Protein AF-A0A962KAQ0-F1 (afdb_monomer_lite)

Radius of gyration: 18.42 Å; chains: 1; bounding box: 49×64×42 Å

Structure (mmCIF, N/CA/C/O backbone):
data_AF-A0A962KAQ0-F1
#
_entry.id   AF-A0A962KAQ0-F1
#
loop_
_atom_site.group_PDB
_atom_site.id
_atom_site.type_symbol
_atom_site.label_atom_id
_atom_site.label_alt_id
_atom_site.label_comp_id
_atom_site.label_asym_id
_atom_site.label_entity_id
_atom_site.label_seq_id
_atom_site.pdbx_PDB_ins_code
_atom_site.Cartn_x
_atom_site.Cartn_y
_atom_site.Cartn_z
_atom_site.occupancy
_atom_site.B_iso_or_equiv
_atom_site.auth_seq_id
_atom_site.auth_comp_id
_atom_site.auth_asym_id
_atom_site.auth_atom_id
_atom_site.pdbx_PDB_model_num
ATOM 1 N N . MET A 1 1 ? -19.800 0.570 19.838 1.00 49.44 1 MET A N 1
ATOM 2 C CA . MET A 1 1 ? -19.298 1.790 19.161 1.00 49.44 1 MET A CA 1
ATOM 3 C C . MET A 1 1 ? -19.752 1.743 17.710 1.00 49.44 1 MET A C 1
ATOM 5 O O . MET A 1 1 ? -19.616 0.692 17.102 1.00 49.44 1 MET A O 1
ATOM 9 N N . ASN A 1 2 ? -20.359 2.818 17.200 1.00 57.34 2 ASN A N 1
ATOM 10 C CA . ASN A 1 2 ? -20.946 2.869 15.852 1.00 57.34 2 ASN A CA 1
ATOM 11 C C . ASN A 1 2 ? -19.840 3.044 14.789 1.00 57.34 2 ASN A C 1
ATOM 13 O O . ASN A 1 2 ? -18.896 3.793 15.042 1.00 57.34 2 ASN A O 1
ATOM 17 N N . SER A 1 3 ? -19.942 2.405 13.615 1.00 59.41 3 SER A N 1
ATOM 18 C CA . SER A 1 3 ? -18.895 2.432 12.566 1.00 59.41 3 SER A CA 1
ATOM 19 C C . SER A 1 3 ? -18.500 3.842 12.105 1.00 59.41 3 SER A C 1
ATOM 21 O O . SER A 1 3 ? -17.355 4.067 11.723 1.00 59.41 3 SER A O 1
ATOM 23 N N . THR A 1 4 ? -19.409 4.817 12.206 1.00 61.75 4 THR A N 1
ATOM 24 C CA . THR A 1 4 ? -19.144 6.235 11.912 1.00 61.75 4 THR A CA 1
ATOM 25 C C . THR A 1 4 ? -18.021 6.827 12.772 1.00 61.75 4 THR A C 1
ATOM 27 O O . THR A 1 4 ? -17.236 7.624 12.269 1.00 61.75 4 THR A O 1
ATOM 30 N N . ASN A 1 5 ? -17.895 6.411 14.039 1.00 72.56 5 ASN A N 1
ATOM 31 C CA . ASN A 1 5 ? -16.853 6.933 14.930 1.00 72.56 5 ASN A CA 1
ATOM 32 C C . ASN A 1 5 ? -15.466 6.398 14.547 1.00 72.56 5 ASN A C 1
ATOM 34 O O . ASN A 1 5 ? -14.499 7.148 14.566 1.00 72.56 5 ASN A O 1
ATOM 38 N N . LYS A 1 6 ? -15.378 5.140 14.098 1.00 77.31 6 LYS A N 1
ATOM 39 C CA . LYS A 1 6 ? -14.091 4.509 13.773 1.00 77.31 6 LYS A CA 1
ATOM 40 C C . LYS A 1 6 ? -13.409 5.107 12.533 1.00 77.31 6 LYS A C 1
ATOM 42 O O . LYS A 1 6 ? -12.188 5.216 12.492 1.00 77.31 6 LYS A O 1
ATOM 47 N N . HIS A 1 7 ? -14.184 5.527 11.529 1.00 76.75 7 HIS A N 1
ATOM 48 C CA . HIS A 1 7 ? -13.636 6.249 10.373 1.00 76.75 7 HIS A CA 1
ATOM 49 C C . HIS A 1 7 ? -13.068 7.621 10.762 1.00 76.75 7 HIS A C 1
ATOM 51 O O . HIS A 1 7 ? -12.027 8.029 10.248 1.00 76.75 7 HIS A O 1
ATOM 57 N N . LEU A 1 8 ? -13.743 8.329 11.673 1.00 79.25 8 LEU A N 1
ATOM 58 C CA . LEU A 1 8 ? -13.285 9.629 12.156 1.00 79.25 8 LEU A CA 1
ATOM 59 C C . LEU A 1 8 ? -11.987 9.503 12.969 1.00 79.25 8 LEU A C 1
ATOM 61 O O . LEU A 1 8 ? -11.103 10.350 12.839 1.00 79.25 8 LEU A O 1
ATOM 65 N N . ASP A 1 9 ? -11.839 8.423 13.738 1.00 86.44 9 ASP A N 1
ATOM 66 C CA . ASP A 1 9 ? -10.616 8.131 14.493 1.00 86.44 9 ASP A CA 1
ATOM 67 C C . ASP A 1 9 ? -9.394 7.964 13.570 1.00 86.44 9 ASP A C 1
ATOM 69 O O . ASP A 1 9 ? -8.333 8.520 13.846 1.00 86.44 9 ASP A O 1
ATOM 73 N N . LEU A 1 10 ? -9.532 7.259 12.436 1.00 89.50 10 LEU A N 1
ATOM 74 C CA . LEU A 1 10 ? -8.448 7.144 11.447 1.00 89.50 10 LEU A CA 1
ATOM 75 C C . LEU A 1 10 ? -8.126 8.480 10.767 1.00 89.50 10 LEU A C 1
ATOM 77 O O . LEU A 1 10 ? -6.951 8.798 10.592 1.00 89.50 10 LEU A O 1
ATOM 81 N N . LEU A 1 11 ? -9.149 9.264 10.407 1.00 88.62 11 LEU A N 1
ATOM 82 C CA . LEU A 1 11 ? -8.986 10.578 9.769 1.00 88.62 11 LEU A CA 1
ATOM 83 C C . LEU A 1 11 ? -8.261 11.593 10.659 1.00 88.62 11 LEU A C 1
ATOM 85 O O . LEU A 1 11 ? -7.516 12.434 10.162 1.00 88.62 11 LEU A O 1
ATOM 89 N N . THR A 1 12 ? -8.503 11.538 11.967 1.00 88.12 12 THR A N 1
ATOM 90 C CA . THR A 1 12 ? -7.945 12.490 12.941 1.00 88.12 12 THR A CA 1
ATOM 91 C C . THR A 1 12 ? -6.618 12.034 13.538 1.00 88.12 12 THR A C 1
ATOM 93 O O . THR A 1 12 ? -5.963 12.801 14.248 1.00 88.12 12 THR A O 1
ATOM 96 N N . LYS A 1 13 ? -6.184 10.804 13.242 1.00 90.06 13 LYS A N 1
ATOM 97 C CA . LYS A 1 13 ? -4.931 10.263 13.754 1.00 90.06 13 LYS A CA 1
ATOM 98 C C . LYS A 1 13 ? -3.738 11.031 13.188 1.00 90.06 13 LYS A C 1
ATOM 100 O O . LYS A 1 13 ? -3.514 11.076 11.981 1.00 90.06 13 LYS A O 1
ATOM 105 N N . ASN A 1 14 ? -2.934 11.594 14.085 1.00 89.62 14 ASN A N 1
ATOM 106 C CA . ASN A 1 14 ? -1.666 12.212 13.723 1.00 89.62 14 ASN A CA 1
ATOM 107 C C . ASN A 1 14 ? -0.663 11.124 13.315 1.00 89.62 14 ASN A C 1
ATOM 109 O O . ASN A 1 14 ? -0.420 10.191 14.081 1.00 89.62 14 ASN A O 1
ATOM 113 N N . VAL A 1 15 ? -0.089 11.249 12.116 1.00 91.88 15 VAL A N 1
ATOM 114 C CA . VAL A 1 15 ? 0.881 10.282 11.583 1.00 91.88 15 VAL A CA 1
ATOM 115 C C . VAL A 1 15 ? 2.299 10.847 11.466 1.00 91.88 15 VAL A C 1
ATOM 117 O O . VAL A 1 15 ? 3.179 10.163 10.959 1.00 91.88 15 VAL A O 1
ATOM 120 N N . ASN A 1 16 ? 2.546 12.077 11.933 1.00 88.75 16 ASN A N 1
ATOM 121 C CA . ASN A 1 16 ? 3.777 12.829 11.660 1.00 88.75 16 ASN A CA 1
ATOM 122 C C . ASN A 1 16 ? 5.058 12.117 12.121 1.00 88.75 16 ASN A C 1
ATOM 124 O O . ASN A 1 16 ? 6.070 12.198 11.432 1.00 88.75 16 ASN A O 1
ATOM 128 N N . GLU A 1 17 ? 5.013 11.391 13.240 1.00 90.38 17 GLU A N 1
ATOM 129 C CA . GLU A 1 17 ? 6.155 10.616 13.759 1.00 90.38 17 GLU A CA 1
ATOM 130 C C . GLU A 1 17 ? 6.483 9.374 12.916 1.00 90.38 17 GLU A C 1
ATOM 132 O O . GLU A 1 17 ? 7.555 8.788 13.051 1.00 90.38 17 GLU A O 1
ATOM 137 N N . HIS A 1 18 ? 5.572 8.981 12.026 1.00 89.31 18 HIS A N 1
ATOM 138 C CA . HIS A 1 18 ? 5.696 7.819 11.150 1.00 89.31 18 HIS A CA 1
ATOM 139 C C . HIS A 1 18 ? 5.882 8.202 9.679 1.00 89.31 18 HIS A C 1
ATOM 141 O O . HIS A 1 18 ? 5.948 7.318 8.822 1.00 89.31 18 HIS A O 1
ATOM 147 N N . ILE A 1 19 ? 5.974 9.504 9.380 1.00 89.31 19 ILE A N 1
ATOM 148 C CA . ILE A 1 19 ? 6.294 9.990 8.041 1.00 89.31 19 ILE A CA 1
ATOM 149 C C . ILE A 1 19 ? 7.775 9.737 7.775 1.00 89.31 19 ILE A C 1
ATOM 151 O O . ILE A 1 19 ? 8.656 10.342 8.387 1.00 89.31 19 ILE A O 1
ATOM 155 N N . GLU A 1 20 ? 8.044 8.888 6.795 1.00 86.62 20 GLU A N 1
ATOM 156 C CA . GLU A 1 20 ? 9.364 8.728 6.213 1.00 86.62 20 GLU A CA 1
ATOM 157 C C . GLU A 1 20 ? 9.518 9.666 5.013 1.00 86.62 20 GLU A C 1
ATOM 159 O O . GLU A 1 20 ? 8.587 9.868 4.229 1.00 86.62 20 GLU A O 1
ATOM 164 N N . LYS A 1 21 ? 10.716 10.238 4.853 1.00 84.50 21 LYS A N 1
ATOM 165 C CA . LYS A 1 21 ? 11.052 11.103 3.718 1.00 84.50 21 LYS A CA 1
ATOM 166 C C . LYS A 1 21 ? 12.106 10.457 2.840 1.00 84.50 21 LYS A C 1
ATOM 168 O O . LYS A 1 21 ? 13.143 10.007 3.324 1.00 84.50 21 LYS A O 1
ATOM 173 N N . LYS A 1 22 ? 11.876 10.484 1.530 1.00 79.25 22 LYS A N 1
ATOM 174 C CA . LYS A 1 22 ? 12.861 10.078 0.526 1.00 79.25 22 LYS A CA 1
ATOM 175 C C . LYS A 1 22 ? 12.890 11.099 -0.600 1.00 79.25 22 LYS A C 1
ATOM 177 O O . LYS A 1 22 ? 12.004 11.136 -1.449 1.00 79.25 22 LYS A O 1
ATOM 182 N N . GLY A 1 23 ? 13.920 11.943 -0.588 1.00 79.62 23 GLY A N 1
ATOM 183 C CA . GLY A 1 23 ? 13.935 13.148 -1.416 1.00 79.62 23 GLY A CA 1
ATOM 184 C C . GLY A 1 23 ? 12.784 14.074 -1.018 1.00 79.62 23 GLY A C 1
ATOM 185 O O . GLY A 1 23 ? 12.592 14.335 0.167 1.00 79.62 23 GLY A O 1
ATOM 186 N N . ASN A 1 24 ? 11.998 14.508 -2.002 1.00 76.75 24 ASN A N 1
ATOM 187 C CA 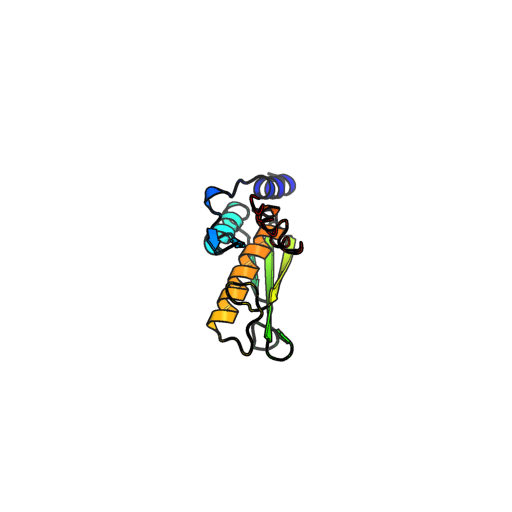. ASN A 1 24 ? 10.833 15.373 -1.789 1.00 76.75 24 ASN A CA 1
ATOM 188 C C . ASN A 1 24 ? 9.545 14.596 -1.466 1.00 76.75 24 ASN A C 1
ATOM 190 O O . ASN A 1 24 ? 8.503 15.205 -1.247 1.00 76.75 24 ASN A O 1
ATOM 194 N N . LEU A 1 25 ? 9.601 13.262 -1.432 1.00 77.31 25 LEU A N 1
ATOM 195 C CA . LEU A 1 25 ? 8.430 12.415 -1.227 1.00 77.31 25 LEU A CA 1
ATOM 196 C C . LEU A 1 25 ? 8.291 12.035 0.245 1.00 77.31 25 LEU A C 1
ATOM 198 O O . LEU A 1 25 ? 9.254 11.582 0.871 1.00 77.31 25 LEU A O 1
ATOM 202 N N . SER A 1 26 ? 7.077 12.191 0.765 1.00 84.31 26 SER A N 1
ATOM 203 C CA . SER A 1 26 ? 6.684 11.753 2.104 1.00 84.31 26 SER A CA 1
ATOM 204 C C . SER A 1 26 ? 5.818 10.504 1.984 1.00 84.31 26 SER A C 1
ATOM 206 O O . SER A 1 26 ? 4.919 10.452 1.150 1.00 84.31 26 SER A O 1
ATOM 208 N N . TYR A 1 27 ? 6.078 9.482 2.793 1.00 85.06 27 TYR A N 1
ATOM 209 C CA . TYR A 1 27 ? 5.276 8.261 2.786 1.00 85.06 27 TYR A CA 1
ATOM 210 C C . TYR A 1 27 ? 5.180 7.643 4.179 1.00 85.06 27 TYR A C 1
ATOM 212 O O . TYR A 1 27 ? 5.991 7.916 5.060 1.00 85.06 27 TYR A O 1
ATOM 220 N N . LEU A 1 28 ? 4.179 6.783 4.363 1.00 91.81 28 LEU A N 1
ATOM 221 C CA . LEU A 1 28 ? 4.073 5.910 5.528 1.00 91.81 28 LEU A CA 1
ATOM 222 C C . LEU A 1 28 ? 4.650 4.539 5.201 1.00 91.81 28 LEU A C 1
ATOM 224 O O . LEU A 1 28 ? 4.445 4.010 4.103 1.00 91.81 28 LEU A O 1
ATOM 228 N N . SER A 1 29 ? 5.314 3.934 6.182 1.00 93.38 29 SER A N 1
ATOM 229 C CA . SER A 1 29 ? 5.638 2.513 6.128 1.00 93.38 29 SER A CA 1
ATOM 230 C C . SER A 1 29 ? 4.356 1.690 5.968 1.00 93.38 29 SER A C 1
ATOM 232 O O . SER A 1 29 ? 3.402 1.843 6.737 1.00 93.38 29 SER A O 1
ATOM 234 N N . TRP A 1 30 ? 4.337 0.788 4.983 1.00 95.38 30 TRP A N 1
ATOM 235 C CA . TRP A 1 30 ? 3.185 -0.078 4.721 1.00 95.38 30 TRP A CA 1
ATOM 236 C C . TRP A 1 30 ? 2.846 -0.957 5.929 1.00 95.38 30 TRP A C 1
ATOM 238 O O . TRP A 1 30 ? 1.671 -1.181 6.209 1.00 95.38 30 TRP A O 1
ATOM 248 N N . SER A 1 31 ? 3.858 -1.428 6.667 1.00 96.25 31 SER A N 1
ATOM 249 C CA . SER A 1 31 ? 3.663 -2.327 7.806 1.00 96.25 31 SER A CA 1
ATOM 250 C C . SER A 1 31 ? 3.062 -1.587 8.993 1.00 96.25 31 SER A C 1
ATOM 252 O O . SER A 1 31 ? 2.206 -2.127 9.692 1.00 96.25 31 SER A O 1
ATOM 254 N N . TRP A 1 32 ? 3.451 -0.324 9.181 1.00 96.06 32 TRP A N 1
ATOM 255 C CA . TRP A 1 32 ? 2.847 0.541 10.183 1.00 96.06 32 TRP A CA 1
ATOM 256 C C . TRP A 1 32 ? 1.404 0.899 9.816 1.00 96.06 32 TRP A C 1
ATOM 258 O O . TRP A 1 32 ? 0.508 0.703 10.633 1.00 96.06 32 TRP A O 1
ATOM 268 N N . ALA A 1 33 ? 1.157 1.326 8.572 1.00 96.94 33 ALA A N 1
ATOM 269 C CA . ALA A 1 33 ? -0.192 1.631 8.099 1.00 96.94 33 ALA A CA 1
ATOM 270 C C . ALA A 1 33 ? -1.133 0.423 8.250 1.00 96.94 33 ALA A C 1
ATOM 272 O O . ALA A 1 33 ? -2.252 0.562 8.740 1.00 96.94 33 ALA A O 1
ATOM 273 N N . TRP A 1 34 ? -0.661 -0.779 7.903 1.00 97.88 34 TRP A N 1
ATOM 274 C CA . TRP A 1 34 ? -1.428 -2.010 8.084 1.00 97.88 34 TRP A CA 1
ATOM 275 C C . TRP A 1 34 ? -1.660 -2.361 9.562 1.00 97.88 34 TRP A C 1
ATOM 277 O O . TRP A 1 34 ? -2.751 -2.790 9.930 1.00 97.88 34 TRP A O 1
ATOM 287 N N . SER A 1 35 ? -0.677 -2.126 10.437 1.00 97.12 35 SER A N 1
ATOM 288 C CA . SER A 1 35 ? -0.862 -2.287 11.885 1.00 97.12 35 SER A CA 1
ATOM 289 C C . SER A 1 35 ? -1.967 -1.374 12.422 1.00 97.12 35 SER A C 1
ATOM 291 O O . SER A 1 35 ? -2.797 -1.815 13.215 1.00 97.12 35 SER A O 1
ATOM 293 N N . GLU A 1 36 ? -2.010 -0.119 11.977 1.00 96.06 36 GLU A N 1
ATOM 294 C CA . GLU A 1 36 ? -3.063 0.823 12.363 1.00 96.06 36 GLU A CA 1
ATOM 295 C C . GLU A 1 36 ? -4.435 0.432 11.811 1.00 96.06 36 GLU A C 1
ATOM 297 O O . GLU A 1 36 ? -5.434 0.556 12.519 1.00 96.06 36 GLU A O 1
ATOM 302 N N . ALA A 1 37 ? -4.482 -0.114 10.595 1.00 96.69 37 ALA A N 1
ATOM 303 C CA . ALA A 1 37 ? -5.702 -0.668 10.022 1.00 96.69 37 ALA A CA 1
ATOM 304 C C . ALA A 1 37 ? -6.276 -1.796 10.901 1.00 96.69 37 ALA A C 1
ATOM 306 O O . ALA A 1 37 ? -7.448 -1.740 11.267 1.00 96.69 37 ALA A O 1
ATOM 307 N N . LEU A 1 38 ? -5.436 -2.750 11.324 1.00 96.62 38 LEU A N 1
ATOM 308 C CA . LEU A 1 38 ? -5.832 -3.858 12.206 1.00 96.62 38 LEU A CA 1
ATOM 309 C C . LEU A 1 38 ? -6.257 -3.400 13.610 1.00 96.62 38 LEU A C 1
ATOM 311 O O . LEU A 1 38 ? -7.157 -3.986 14.207 1.00 96.62 38 LEU A O 1
ATOM 315 N N . LYS A 1 39 ? -5.628 -2.350 14.159 1.00 94.75 39 LYS A N 1
ATOM 316 C CA . LYS A 1 39 ? -6.041 -1.762 15.449 1.00 94.75 39 LYS A CA 1
ATOM 317 C C . LYS A 1 39 ? -7.419 -1.111 15.362 1.00 94.75 39 LYS A C 1
ATOM 319 O O . LYS A 1 39 ? -8.164 -1.122 16.339 1.00 94.75 39 LYS A O 1
ATOM 324 N N . ALA A 1 40 ? -7.735 -0.508 14.220 1.00 94.50 40 ALA A N 1
ATOM 325 C CA . ALA A 1 40 ? -9.013 0.153 14.005 1.00 94.50 40 ALA A CA 1
ATOM 326 C C . ALA A 1 40 ? -10.129 -0.866 13.700 1.00 94.50 40 ALA A C 1
ATOM 328 O O . ALA A 1 40 ? -11.239 -0.767 14.242 1.00 94.50 40 ALA A O 1
ATOM 329 N N . ASP A 1 41 ? -9.821 -1.873 12.879 1.00 95.62 41 ASP A N 1
ATOM 330 C CA . ASP A 1 41 ? -10.712 -2.967 12.508 1.00 95.62 41 ASP A CA 1
ATOM 331 C C . ASP A 1 41 ? -9.993 -4.323 12.531 1.00 95.62 41 ASP A C 1
ATOM 333 O O . ASP A 1 41 ? -9.161 -4.619 11.678 1.00 95.62 41 ASP A O 1
ATOM 337 N N . GLU A 1 42 ? -10.372 -5.190 13.468 1.00 95.25 42 GLU A N 1
ATOM 338 C CA . GLU A 1 42 ? -9.847 -6.559 13.553 1.00 95.25 42 GLU A CA 1
ATOM 339 C C . GLU A 1 42 ? -10.211 -7.424 12.333 1.00 95.25 42 GLU A C 1
ATOM 341 O O . GLU A 1 42 ? -9.523 -8.402 12.052 1.00 95.25 42 GLU A O 1
ATOM 346 N N . ASN A 1 43 ? -11.261 -7.051 11.589 1.00 96.62 43 ASN A N 1
ATOM 347 C CA . ASN A 1 43 ? -11.689 -7.735 10.366 1.00 96.62 43 ASN A CA 1
ATOM 348 C C . ASN A 1 43 ? -11.072 -7.123 9.100 1.00 96.62 43 ASN A C 1
ATOM 350 O O . ASN A 1 43 ? -11.522 -7.431 7.995 1.00 96.62 43 ASN A O 1
ATOM 354 N N . ALA A 1 44 ? -10.077 -6.241 9.243 1.00 97.94 44 ALA A N 1
ATOM 355 C CA . ALA A 1 44 ? -9.384 -5.642 8.115 1.00 97.94 44 ALA A CA 1
ATOM 356 C C . ALA A 1 44 ? -8.832 -6.711 7.164 1.00 97.94 44 ALA A C 1
ATOM 358 O O . ALA A 1 44 ? -8.093 -7.611 7.568 1.00 97.94 44 ALA A O 1
ATOM 359 N N . THR A 1 45 ? -9.124 -6.565 5.874 1.00 98.62 45 THR A N 1
ATOM 360 C CA . THR A 1 45 ? -8.551 -7.411 4.819 1.00 98.62 45 THR A CA 1
ATOM 361 C C . THR A 1 45 ? -7.968 -6.563 3.701 1.00 98.62 45 THR A C 1
ATOM 363 O O . THR A 1 45 ? -8.349 -5.406 3.504 1.00 98.62 45 THR A O 1
ATOM 366 N N . PHE A 1 46 ? -7.030 -7.139 2.953 1.00 98.69 46 PHE A N 1
ATOM 367 C CA . PHE A 1 46 ? -6.615 -6.581 1.677 1.00 98.69 46 PHE A CA 1
ATOM 368 C C . PHE A 1 46 ? -6.511 -7.671 0.613 1.00 98.69 46 PHE A C 1
ATOM 370 O O . PHE A 1 46 ? -6.251 -8.834 0.915 1.00 98.69 46 PHE A O 1
ATOM 377 N N . GLU A 1 47 ? -6.687 -7.267 -0.637 1.00 98.69 47 GLU A N 1
ATOM 378 C CA . GLU A 1 47 ? -6.581 -8.125 -1.809 1.00 98.69 47 GLU A CA 1
ATOM 379 C C . GLU A 1 47 ? -5.725 -7.432 -2.869 1.00 98.69 47 GLU A C 1
ATOM 381 O O . GLU A 1 47 ? -5.925 -6.254 -3.178 1.00 98.69 47 GLU A O 1
ATOM 386 N N . VAL A 1 48 ? -4.770 -8.170 -3.435 1.00 98.69 48 VAL A N 1
ATOM 387 C CA . VAL A 1 48 ? -4.014 -7.740 -4.615 1.00 98.69 48 VAL A CA 1
ATOM 388 C C . VAL A 1 48 ? -4.775 -8.205 -5.846 1.00 98.69 48 VAL A C 1
ATOM 390 O O . VAL A 1 48 ? -5.053 -9.395 -5.986 1.00 98.69 48 VAL A O 1
ATOM 393 N N . LYS A 1 49 ? -5.112 -7.283 -6.751 1.00 98.50 49 LYS A N 1
ATOM 394 C CA . LYS A 1 49 ? -5.836 -7.652 -7.970 1.00 98.50 49 LYS A CA 1
ATOM 395 C C . LYS A 1 49 ? -4.941 -8.487 -8.884 1.00 98.50 49 LYS A C 1
ATOM 397 O O . LYS A 1 49 ? -3.887 -8.019 -9.317 1.00 98.50 49 LYS A O 1
ATOM 402 N N . MET A 1 50 ? -5.418 -9.675 -9.234 1.00 98.25 50 MET A N 1
ATOM 403 C CA . MET A 1 50 ? -4.767 -10.561 -10.194 1.00 98.25 50 MET A CA 1
ATOM 404 C C . MET A 1 50 ? -5.293 -10.320 -11.617 1.00 98.25 50 MET A C 1
ATOM 406 O O . MET A 1 50 ? -6.483 -10.076 -11.828 1.00 98.25 50 MET A O 1
ATOM 410 N N . PHE A 1 51 ? -4.401 -10.406 -12.600 1.00 97.06 51 PHE A N 1
ATOM 411 C CA . PHE A 1 51 ? -4.676 -10.364 -14.035 1.00 97.06 51 PHE A CA 1
ATOM 412 C C . PHE A 1 51 ? -4.187 -11.683 -14.641 1.00 97.06 51 PHE A C 1
ATOM 414 O O . PHE A 1 51 ? -3.034 -11.809 -15.055 1.00 97.06 51 PHE A O 1
ATOM 421 N N . GLY A 1 52 ? -5.054 -12.699 -14.620 1.00 96.06 52 GLY A N 1
ATOM 422 C CA . GLY A 1 52 ? -4.614 -14.083 -14.806 1.00 96.06 52 GLY A CA 1
ATOM 423 C C . GLY A 1 52 ? -3.695 -14.492 -13.653 1.00 96.06 52 GLY A C 1
ATOM 424 O O . GLY A 1 52 ? -4.031 -14.263 -12.493 1.00 96.06 52 GLY A O 1
ATOM 425 N N . ASP A 1 53 ? -2.517 -15.018 -13.976 1.00 96.12 53 ASP A N 1
ATOM 426 C CA . ASP A 1 53 ? -1.534 -15.466 -12.980 1.00 96.12 53 ASP A CA 1
ATOM 427 C C . ASP A 1 53 ? -0.587 -14.348 -12.500 1.00 96.12 53 ASP A C 1
ATOM 429 O O . ASP A 1 53 ? 0.327 -14.593 -11.712 1.00 96.12 53 ASP A O 1
ATOM 433 N N . LEU A 1 54 ? -0.779 -13.109 -12.971 1.00 97.31 54 LEU A N 1
ATOM 434 C CA . LEU A 1 54 ? 0.106 -11.982 -12.674 1.00 97.31 54 LEU A CA 1
ATOM 435 C C . LEU A 1 54 ? -0.557 -10.966 -11.730 1.00 97.31 54 LEU A C 1
ATOM 437 O O . LEU A 1 54 ? -1.702 -10.580 -11.959 1.00 97.31 54 LEU A O 1
ATOM 441 N N . PRO A 1 55 ? 0.152 -10.445 -10.710 1.00 98.06 55 PRO A N 1
ATOM 442 C CA . PRO A 1 55 ? -0.378 -9.436 -9.787 1.00 98.06 55 PRO A CA 1
ATOM 443 C C . PRO A 1 55 ? -0.267 -8.000 -10.343 1.00 98.06 55 PRO A C 1
ATOM 445 O O . PRO A 1 55 ? -0.152 -7.034 -9.586 1.00 98.06 55 PRO A O 1
ATOM 448 N N . TYR A 1 56 ? -0.216 -7.845 -11.668 1.00 98.19 56 TYR A N 1
ATOM 449 C CA . TYR A 1 56 ? -0.056 -6.562 -12.349 1.00 98.19 56 TYR A CA 1
ATOM 450 C C . TYR A 1 56 ? -0.659 -6.596 -13.757 1.00 98.19 56 TYR A C 1
ATOM 452 O O . TYR A 1 56 ? -0.838 -7.658 -14.347 1.00 98.19 56 TYR A O 1
ATOM 460 N N . CYS A 1 57 ? -0.917 -5.415 -14.315 1.00 97.94 57 CYS A N 1
ATOM 461 C CA . CYS A 1 57 ? -1.300 -5.228 -15.714 1.00 97.94 57 CYS A CA 1
ATOM 462 C C . CYS A 1 57 ? -0.187 -4.485 -16.459 1.00 97.94 57 CYS A C 1
ATOM 464 O O . CYS A 1 57 ? 0.283 -3.448 -15.983 1.00 97.94 57 CYS A O 1
ATOM 466 N N . SER A 1 58 ? 0.235 -4.995 -17.616 1.00 97.06 58 SER A N 1
ATOM 467 C CA . SER A 1 58 ? 1.236 -4.340 -18.465 1.00 97.06 58 SER A CA 1
ATOM 468 C C . SER A 1 58 ? 0.631 -3.186 -19.268 1.00 97.06 58 SER A C 1
ATOM 470 O O . SER A 1 58 ? -0.440 -3.314 -19.857 1.00 97.06 58 SER A O 1
ATOM 472 N N . ILE A 1 59 ? 1.356 -2.071 -19.341 1.00 96.56 59 ILE A N 1
ATOM 473 C CA . ILE A 1 59 ? 1.049 -0.900 -20.166 1.00 96.56 59 ILE A CA 1
ATOM 474 C C . ILE A 1 59 ? 2.298 -0.575 -20.988 1.00 96.56 59 ILE A C 1
ATOM 476 O O . ILE A 1 59 ? 3.235 0.073 -20.522 1.00 96.56 59 ILE A O 1
ATOM 480 N N . GLY A 1 60 ? 2.345 -1.068 -22.226 1.00 96.25 60 GLY A N 1
ATOM 481 C CA . GLY A 1 60 ? 3.575 -1.034 -23.018 1.00 96.25 60 GLY A CA 1
ATOM 482 C C . GLY A 1 60 ? 4.688 -1.818 -22.316 1.00 96.25 60 GLY A C 1
ATOM 483 O O . GLY A 1 60 ? 4.528 -3.004 -22.051 1.00 96.25 60 GLY A O 1
ATOM 484 N N . GLN A 1 61 ? 5.803 -1.151 -22.006 1.00 97.00 61 GLN A N 1
ATOM 485 C CA . GLN A 1 61 ? 6.927 -1.751 -21.273 1.00 97.00 61 GLN A CA 1
ATOM 486 C C . GLN A 1 61 ? 6.839 -1.562 -19.753 1.00 97.00 61 GLN A C 1
ATOM 488 O O . GLN A 1 61 ? 7.722 -2.023 -19.043 1.00 97.00 61 GLN A O 1
ATOM 493 N N . THR A 1 62 ? 5.837 -0.858 -19.229 1.00 98.12 62 THR A N 1
ATOM 494 C CA . THR A 1 62 ? 5.688 -0.624 -17.785 1.00 98.12 62 THR A CA 1
ATOM 495 C C . THR A 1 62 ? 4.523 -1.439 -17.231 1.00 98.12 62 THR A C 1
ATOM 497 O O . THR A 1 62 ? 3.797 -2.094 -17.981 1.00 98.12 62 THR A O 1
ATOM 500 N N . CYS A 1 63 ? 4.339 -1.424 -15.911 1.00 98.00 63 CYS A N 1
ATOM 501 C CA . CYS A 1 63 ? 3.272 -2.170 -15.247 1.00 98.00 63 CYS A CA 1
ATOM 502 C C . CYS A 1 63 ? 2.497 -1.282 -14.266 1.00 98.00 63 CYS A C 1
ATOM 504 O O . CYS A 1 63 ? 3.045 -0.331 -13.707 1.00 98.00 63 CYS A O 1
ATOM 506 N N . MET A 1 64 ? 1.238 -1.632 -14.016 1.00 98.38 64 MET A N 1
ATOM 507 C CA . MET A 1 64 ? 0.405 -1.097 -12.937 1.00 98.38 64 MET A CA 1
ATOM 508 C C . MET A 1 64 ? -0.036 -2.212 -11.988 1.00 98.38 64 MET A C 1
ATOM 510 O O . MET A 1 64 ? -0.193 -3.358 -12.402 1.00 98.38 64 MET A O 1
ATOM 514 N N . VAL A 1 65 ? -0.255 -1.864 -10.722 1.00 98.69 65 VAL A N 1
ATOM 515 C CA . VAL A 1 65 ? -0.745 -2.759 -9.664 1.00 98.69 65 VAL A CA 1
ATOM 516 C C . VAL A 1 65 ? -1.964 -2.148 -8.978 1.00 98.69 65 VAL A C 1
ATOM 518 O O . VAL A 1 65 ? -2.137 -0.927 -8.982 1.00 98.69 65 VAL A O 1
ATOM 521 N N . TRP A 1 66 ? -2.792 -2.995 -8.369 1.00 98.69 66 TRP A N 1
ATOM 522 C CA . TRP A 1 66 ? -3.993 -2.586 -7.644 1.00 98.69 66 TRP A CA 1
ATOM 523 C C . TRP A 1 66 ? -4.101 -3.350 -6.335 1.00 98.69 66 TRP A C 1
ATOM 525 O O . TRP A 1 66 ? -3.907 -4.567 -6.303 1.00 98.69 66 TRP A O 1
ATOM 535 N N . VAL A 1 67 ? -4.475 -2.637 -5.279 1.00 98.81 67 VAL A N 1
ATOM 536 C CA . VAL A 1 67 ? -4.754 -3.218 -3.967 1.00 98.81 67 VAL A CA 1
ATOM 537 C C . VAL A 1 67 ? -6.084 -2.678 -3.470 1.00 98.81 67 VAL A C 1
ATOM 539 O O . VAL A 1 67 ? -6.303 -1.466 -3.456 1.00 98.81 67 VAL A O 1
ATOM 542 N N . THR A 1 68 ? -6.965 -3.579 -3.053 1.00 98.81 68 THR A N 1
ATOM 543 C CA . THR A 1 68 ? -8.215 -3.238 -2.372 1.00 98.81 68 THR A CA 1
ATOM 544 C C . THR A 1 68 ? -8.042 -3.494 -0.888 1.00 98.81 68 THR A C 1
ATOM 546 O O . THR A 1 68 ? -7.674 -4.597 -0.506 1.00 98.81 68 THR A O 1
ATOM 549 N N . VAL A 1 69 ? -8.314 -2.493 -0.055 1.00 98.75 69 VAL A N 1
ATOM 550 C CA . VAL A 1 69 ? -8.366 -2.623 1.405 1.00 98.75 69 VAL A CA 1
ATOM 551 C C . VAL A 1 69 ? -9.815 -2.510 1.848 1.00 98.75 69 VAL A C 1
ATOM 553 O O . VAL A 1 69 ? -10.499 -1.540 1.506 1.00 98.75 69 VAL A O 1
ATOM 556 N N . THR A 1 70 ? -10.270 -3.474 2.641 1.00 98.38 70 THR A N 1
ATOM 557 C CA . THR A 1 70 ? -11.595 -3.460 3.258 1.00 98.38 70 THR A CA 1
ATOM 558 C C . THR A 1 70 ? -11.453 -3.159 4.742 1.00 98.38 70 THR A C 1
ATOM 560 O O . THR A 1 70 ? -10.904 -3.972 5.481 1.00 98.38 70 THR A O 1
ATOM 563 N N . LEU A 1 71 ? -11.959 -1.998 5.167 1.00 96.75 71 LEU A N 1
ATOM 564 C CA . LEU A 1 71 ? -12.114 -1.617 6.575 1.00 96.75 71 LEU A CA 1
ATOM 565 C C . LEU A 1 71 ? -13.565 -1.245 6.835 1.00 96.75 71 LEU A C 1
ATOM 567 O O . LEU A 1 71 ? -14.219 -0.621 5.999 1.00 96.75 71 LEU A O 1
ATOM 571 N N . PHE A 1 72 ? -14.073 -1.641 7.995 1.00 95.06 72 PHE A N 1
ATOM 572 C CA . PHE A 1 72 ? -15.440 -1.409 8.453 1.00 95.06 72 PHE A CA 1
ATOM 573 C C . PHE A 1 72 ? -16.496 -1.887 7.446 1.00 95.06 72 PHE A C 1
ATOM 575 O O . PHE A 1 72 ? -17.549 -1.270 7.285 1.00 95.06 72 PHE A O 1
ATOM 582 N N . GLY A 1 73 ? -16.193 -2.978 6.732 1.00 95.25 73 GLY A N 1
ATOM 583 C CA . GLY A 1 73 ? -17.036 -3.533 5.669 1.00 95.25 73 GLY A CA 1
ATOM 584 C C . GLY A 1 73 ? -17.053 -2.727 4.363 1.00 95.25 73 GLY A C 1
ATOM 585 O O . GLY A 1 73 ? -17.818 -3.062 3.461 1.00 95.25 73 GLY A O 1
ATOM 586 N N . LYS A 1 74 ? -16.230 -1.679 4.229 1.00 95.62 74 LYS A N 1
ATOM 587 C CA . LYS A 1 74 ? -16.141 -0.850 3.023 1.00 95.62 74 LYS A CA 1
ATOM 588 C C . LYS A 1 74 ? -14.874 -1.193 2.230 1.00 95.62 74 LYS A C 1
ATOM 590 O O . LYS A 1 74 ? -13.781 -0.968 2.741 1.00 95.62 74 LYS A O 1
ATOM 595 N N . PRO A 1 75 ? -14.974 -1.682 0.985 1.00 98.06 75 PRO A N 1
ATOM 596 C CA . PRO A 1 75 ? -13.807 -1.859 0.129 1.00 98.06 75 PRO A CA 1
ATOM 597 C C . PRO A 1 75 ? -13.410 -0.524 -0.517 1.00 98.06 75 PRO A C 1
ATOM 599 O O . PRO A 1 75 ? -14.249 0.166 -1.099 1.00 98.06 75 PRO A O 1
ATOM 602 N N . LEU A 1 76 ? -12.129 -0.164 -0.441 1.00 98.00 76 LEU A N 1
ATOM 603 C CA . LEU A 1 76 ? -11.535 0.950 -1.182 1.00 98.00 76 LEU A CA 1
ATOM 604 C C . LEU A 1 76 ? -10.290 0.464 -1.920 1.00 98.00 76 LEU A C 1
ATOM 606 O O . LEU A 1 76 ? -9.426 -0.193 -1.343 1.00 98.00 76 LEU A O 1
ATOM 610 N N . MET A 1 77 ? -10.211 0.790 -3.206 1.00 98.44 77 MET A N 1
ATOM 611 C CA . MET A 1 77 ? -9.138 0.356 -4.092 1.00 98.44 77 MET A CA 1
ATOM 612 C C . MET A 1 77 ? -8.174 1.508 -4.364 1.00 98.44 77 MET A C 1
ATOM 614 O O . MET A 1 77 ? -8.596 2.609 -4.712 1.00 98.44 77 MET A O 1
ATOM 618 N N . CYS A 1 78 ? -6.878 1.226 -4.270 1.00 97.75 78 CYS A N 1
ATOM 619 C CA . CYS A 1 78 ? -5.822 2.063 -4.821 1.00 97.75 78 CYS A CA 1
ATOM 620 C C . CYS A 1 78 ? -5.205 1.373 -6.046 1.00 97.75 78 CYS A C 1
ATOM 622 O O . CYS A 1 78 ? -5.220 0.145 -6.161 1.00 97.75 78 CYS A O 1
ATOM 624 N N . GLN A 1 79 ? -4.646 2.171 -6.953 1.00 97.19 79 GLN A N 1
ATOM 625 C CA . GLN A 1 79 ? -3.868 1.708 -8.096 1.00 97.19 79 GLN A CA 1
ATOM 626 C C . GLN A 1 79 ? -2.617 2.566 -8.247 1.00 97.19 79 GLN A C 1
ATOM 628 O O . GLN A 1 79 ? -2.680 3.774 -8.019 1.00 97.19 79 GLN A O 1
ATOM 633 N N . LEU A 1 80 ? -1.495 1.967 -8.640 1.00 95.00 80 LEU A N 1
ATOM 634 C CA . LEU A 1 80 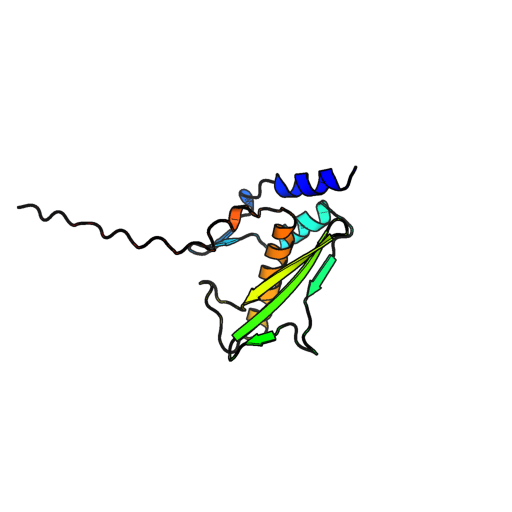? -0.241 2.687 -8.867 1.00 95.00 80 LEU A CA 1
ATOM 635 C C . LEU A 1 80 ? 0.563 2.060 -10.012 1.00 95.00 80 LEU A C 1
ATOM 637 O O . LEU A 1 80 ? 0.561 0.836 -10.156 1.00 95.00 80 LEU A O 1
ATOM 641 N N . PRO A 1 81 ? 1.306 2.860 -10.796 1.00 97.50 81 PRO A N 1
ATOM 642 C CA . PRO A 1 81 ? 2.360 2.327 -11.643 1.00 97.50 81 PRO A CA 1
ATOM 643 C C . PRO A 1 81 ? 3.489 1.720 -10.799 1.00 97.50 81 PRO A C 1
ATOM 645 O O . PRO A 1 81 ? 3.760 2.154 -9.675 1.00 97.50 81 PRO A O 1
ATOM 648 N N . VAL A 1 82 ? 4.190 0.741 -11.364 1.00 98.25 82 VAL A N 1
ATOM 649 C CA . VAL A 1 82 ? 5.462 0.258 -10.824 1.00 98.25 82 VAL A CA 1
ATOM 650 C C . VAL A 1 82 ? 6.527 1.309 -11.123 1.00 98.25 82 VAL A C 1
ATOM 652 O O . VAL A 1 82 ? 6.845 1.571 -12.284 1.00 98.25 82 VAL A O 1
ATOM 655 N N . MET A 1 83 ? 7.033 1.958 -10.075 1.00 95.94 83 MET A N 1
ATOM 656 C CA . MET A 1 83 ? 7.888 3.143 -10.183 1.00 95.94 83 MET A CA 1
ATOM 657 C C . MET A 1 83 ? 9.132 3.045 -9.310 1.00 95.94 83 MET A C 1
ATOM 659 O O . MET A 1 83 ? 9.142 2.376 -8.274 1.00 95.94 83 MET A O 1
ATOM 663 N N . ASP A 1 84 ? 10.159 3.797 -9.694 1.00 91.81 84 ASP A N 1
ATOM 664 C CA . ASP A 1 84 ? 11.380 3.964 -8.919 1.00 91.81 84 ASP A CA 1
ATOM 665 C C . ASP A 1 84 ? 11.169 4.881 -7.691 1.00 91.81 84 ASP A C 1
ATOM 667 O O . ASP A 1 84 ? 10.055 5.104 -7.206 1.00 91.81 84 ASP A O 1
ATOM 671 N N . ASN A 1 85 ? 12.261 5.382 -7.109 1.00 86.38 85 ASN A N 1
ATOM 672 C CA . ASN A 1 85 ? 12.212 6.303 -5.966 1.00 86.38 85 ASN A CA 1
ATOM 673 C C . ASN A 1 85 ? 12.008 7.775 -6.364 1.00 86.38 85 ASN A C 1
ATOM 675 O O . ASN A 1 85 ? 12.048 8.639 -5.495 1.00 86.38 85 ASN A O 1
ATOM 679 N N . ARG A 1 86 ? 11.849 8.060 -7.658 1.00 86.50 86 ARG A N 1
ATOM 680 C CA . ARG A 1 86 ? 11.626 9.387 -8.244 1.00 86.50 86 ARG A CA 1
ATOM 681 C C . ARG A 1 86 ? 10.239 9.472 -8.895 1.00 86.50 86 ARG A C 1
ATOM 683 O O . ARG A 1 86 ? 10.021 10.341 -9.731 1.00 86.50 86 ARG A O 1
ATOM 690 N N . ASN A 1 87 ? 9.339 8.542 -8.558 1.00 88.00 87 ASN A N 1
ATOM 691 C CA . ASN A 1 87 ? 8.018 8.377 -9.171 1.00 88.00 87 ASN A CA 1
ATOM 692 C C . ASN A 1 87 ? 8.053 8.253 -10.706 1.00 88.00 87 ASN A C 1
ATOM 694 O O . ASN A 1 87 ? 7.104 8.633 -11.387 1.00 88.00 87 ASN A O 1
ATOM 698 N N . LYS A 1 88 ? 9.131 7.694 -11.271 1.00 92.31 88 LYS A N 1
ATOM 699 C CA . LYS A 1 88 ? 9.187 7.361 -12.699 1.00 92.31 88 LYS A CA 1
ATOM 700 C C . LYS A 1 88 ? 8.838 5.897 -12.904 1.00 92.31 88 LYS A C 1
ATOM 702 O O . LYS A 1 88 ? 9.386 5.031 -12.224 1.00 92.31 88 LYS A O 1
ATOM 707 N N . ALA A 1 89 ? 7.935 5.625 -13.845 1.00 97.06 89 ALA A N 1
ATOM 708 C CA . ALA A 1 89 ? 7.565 4.262 -14.210 1.00 97.06 89 ALA A CA 1
ATOM 709 C C . ALA A 1 89 ? 8.790 3.483 -14.709 1.00 97.06 89 ALA A C 1
ATOM 711 O O . ALA A 1 89 ? 9.549 3.985 -15.539 1.00 97.06 89 ALA A O 1
ATOM 712 N N . ILE A 1 90 ? 8.975 2.270 -14.188 1.00 97.75 90 ILE A N 1
ATOM 713 C CA . ILE A 1 90 ? 10.105 1.400 -14.521 1.00 97.75 90 ILE A CA 1
ATOM 714 C C . ILE A 1 90 ? 9.730 0.569 -15.755 1.00 97.75 90 ILE A C 1
ATOM 716 O O . ILE A 1 90 ? 8.726 -0.147 -15.711 1.00 97.75 90 ILE A O 1
ATOM 720 N N . PRO A 1 91 ? 10.500 0.639 -16.855 1.00 98.00 91 PRO A N 1
ATOM 721 C CA . PRO A 1 91 ? 10.364 -0.295 -17.964 1.00 98.00 91 PRO A CA 1
ATOM 722 C C . PRO A 1 91 ? 10.876 -1.683 -17.571 1.00 98.00 91 PRO A C 1
ATOM 724 O O . PRO A 1 91 ? 11.947 -1.793 -16.981 1.00 98.00 91 PRO A O 1
ATOM 727 N N . ASN A 1 92 ? 10.145 -2.728 -17.954 1.00 97.00 92 ASN A N 1
ATOM 728 C CA . ASN A 1 92 ? 10.442 -4.136 -17.689 1.00 97.00 92 ASN A CA 1
ATOM 729 C C . ASN A 1 92 ? 10.788 -4.394 -16.205 1.00 97.00 92 ASN A C 1
ATOM 731 O O . ASN A 1 92 ? 11.887 -4.872 -15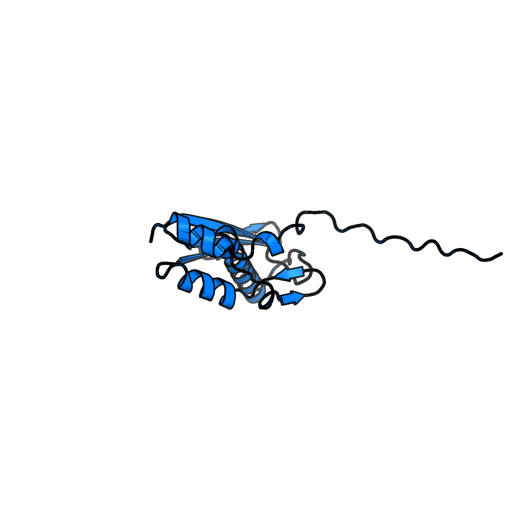.915 1.00 97.00 92 ASN A O 1
ATOM 735 N N . PRO A 1 93 ? 9.890 -4.036 -15.262 1.00 97.69 93 PRO A N 1
ATOM 736 C CA . PRO A 1 93 ? 10.172 -4.142 -13.836 1.00 97.69 93 PRO A CA 1
ATOM 737 C C . PRO A 1 93 ? 10.342 -5.599 -13.407 1.00 97.69 93 PRO A C 1
ATOM 739 O O . PRO A 1 93 ? 9.665 -6.496 -13.915 1.00 97.69 93 PRO A O 1
ATOM 742 N N . ASP A 1 94 ? 11.211 -5.822 -12.425 1.00 97.69 94 ASP A N 1
ATOM 743 C CA . ASP A 1 94 ? 11.380 -7.139 -11.825 1.00 97.69 94 ASP A CA 1
ATOM 744 C C . ASP A 1 94 ? 10.330 -7.420 -10.730 1.00 97.69 94 ASP A C 1
ATOM 746 O O . ASP A 1 94 ? 9.498 -6.579 -10.366 1.00 97.69 94 ASP A O 1
ATOM 750 N N . ALA A 1 95 ? 10.363 -8.634 -10.177 1.00 97.56 95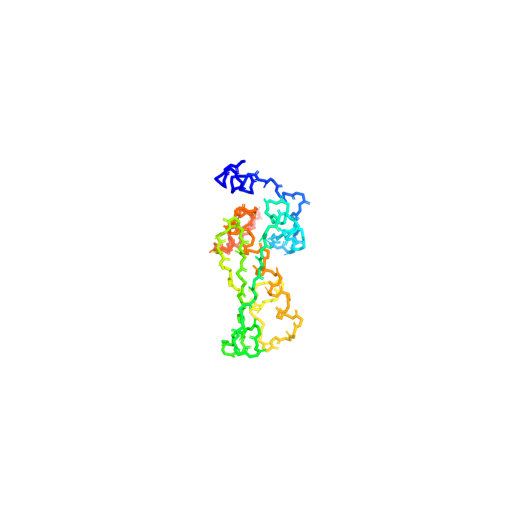 ALA A N 1
ATOM 751 C CA . ALA A 1 95 ? 9.440 -9.045 -9.120 1.00 97.56 95 ALA A CA 1
ATOM 752 C C . ALA A 1 95 ? 9.556 -8.184 -7.847 1.00 97.56 95 ALA A C 1
ATOM 754 O O . ALA A 1 95 ? 8.568 -7.995 -7.133 1.00 97.56 95 ALA A O 1
ATOM 755 N N . PHE A 1 96 ? 10.742 -7.649 -7.547 1.00 97.94 96 PHE A N 1
ATOM 756 C CA . PHE A 1 96 ? 10.958 -6.819 -6.369 1.00 97.94 96 PHE A CA 1
ATOM 757 C C . PHE A 1 96 ? 10.358 -5.424 -6.559 1.00 97.94 96 PHE A C 1
ATOM 759 O O . PHE A 1 96 ? 9.763 -4.881 -5.626 1.00 97.94 96 PHE A O 1
ATOM 766 N N . ASP A 1 97 ? 10.444 -4.863 -7.762 1.00 98.06 97 ASP A N 1
ATOM 767 C CA . ASP A 1 97 ? 9.787 -3.607 -8.113 1.00 98.06 97 ASP A CA 1
ATOM 768 C C . ASP A 1 97 ? 8.263 -3.730 -8.064 1.00 98.06 97 ASP A C 1
ATOM 770 O O . ASP A 1 97 ? 7.598 -2.878 -7.466 1.00 98.06 97 ASP A O 1
ATOM 774 N N . VAL A 1 98 ? 7.710 -4.829 -8.586 1.00 98.19 98 VAL A N 1
ATOM 775 C CA . VAL A 1 98 ? 6.277 -5.138 -8.464 1.00 98.19 98 VAL A CA 1
ATOM 776 C C . VAL A 1 98 ? 5.869 -5.243 -6.991 1.00 98.19 98 VAL A C 1
ATOM 778 O O . VAL A 1 98 ? 4.917 -4.587 -6.571 1.00 98.19 98 VAL A O 1
ATOM 781 N N . ASN A 1 99 ? 6.617 -5.986 -6.171 1.00 98.06 99 ASN A N 1
ATOM 782 C CA . ASN A 1 99 ? 6.317 -6.127 -4.745 1.00 98.06 99 ASN A CA 1
ATOM 783 C C . ASN A 1 99 ? 6.353 -4.781 -3.996 1.00 98.06 99 ASN A C 1
ATOM 785 O O . ASN A 1 99 ? 5.448 -4.479 -3.217 1.00 98.06 99 ASN A O 1
ATOM 789 N N . LYS A 1 100 ? 7.353 -3.926 -4.259 1.00 96.88 100 LYS A N 1
ATOM 790 C CA . LYS A 1 100 ? 7.394 -2.566 -3.689 1.00 96.88 100 LYS A CA 1
ATOM 791 C C . LYS A 1 100 ? 6.162 -1.760 -4.081 1.00 96.88 100 LYS A C 1
ATOM 793 O O . LYS A 1 100 ? 5.607 -1.063 -3.234 1.00 96.88 100 LYS A O 1
ATOM 798 N N . ALA A 1 101 ? 5.753 -1.825 -5.347 1.00 97.69 101 ALA A N 1
ATOM 799 C CA . ALA A 1 101 ? 4.584 -1.105 -5.830 1.00 97.69 101 ALA A CA 1
ATOM 800 C C . ALA A 1 101 ? 3.305 -1.592 -5.134 1.00 97.69 101 ALA A C 1
ATOM 802 O O . ALA A 1 101 ? 2.513 -0.762 -4.694 1.00 97.69 101 ALA A O 1
ATOM 803 N N . ILE A 1 102 ? 3.143 -2.908 -4.948 1.00 98.44 102 ILE A N 1
ATOM 804 C CA . ILE A 1 102 ? 2.013 -3.491 -4.207 1.00 98.44 102 ILE A CA 1
ATOM 805 C C . ILE A 1 102 ? 2.002 -2.976 -2.763 1.00 98.44 102 ILE A C 1
ATOM 807 O O . 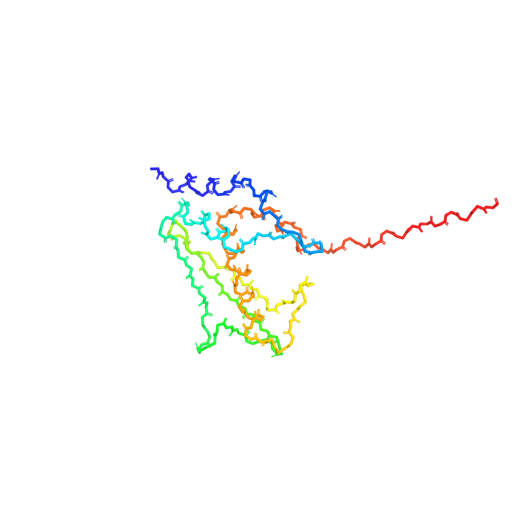ILE A 1 102 ? 0.970 -2.502 -2.299 1.00 98.44 102 ILE A O 1
ATOM 811 N N . MET A 1 103 ? 3.140 -2.983 -2.061 1.00 97.62 103 MET A N 1
ATOM 812 C CA . MET A 1 103 ? 3.206 -2.491 -0.677 1.00 97.62 103 MET A CA 1
ATOM 813 C C . MET A 1 103 ? 2.946 -0.979 -0.564 1.00 97.62 103 MET A C 1
ATOM 815 O O . MET A 1 103 ? 2.267 -0.531 0.360 1.00 97.62 103 MET A O 1
ATOM 819 N N . ARG A 1 104 ? 3.423 -0.174 -1.525 1.00 95.44 104 ARG A N 1
ATOM 820 C CA . ARG A 1 104 ? 3.067 1.256 -1.623 1.00 95.44 104 ARG A CA 1
ATOM 821 C C . ARG A 1 104 ? 1.565 1.436 -1.856 1.00 95.44 104 ARG A C 1
ATOM 823 O O . ARG A 1 104 ? 0.947 2.302 -1.242 1.00 95.44 104 ARG A O 1
ATOM 830 N N . CYS A 1 105 ? 0.983 0.607 -2.720 1.00 96.94 105 CYS A N 1
ATOM 831 C CA . CYS A 1 105 ? -0.440 0.621 -3.037 1.00 96.94 105 CYS A CA 1
ATOM 832 C C . CYS A 1 105 ? -1.290 0.226 -1.821 1.00 96.94 105 CYS A C 1
ATOM 834 O O . CYS A 1 105 ? -2.290 0.883 -1.555 1.00 96.94 105 CYS A O 1
ATOM 83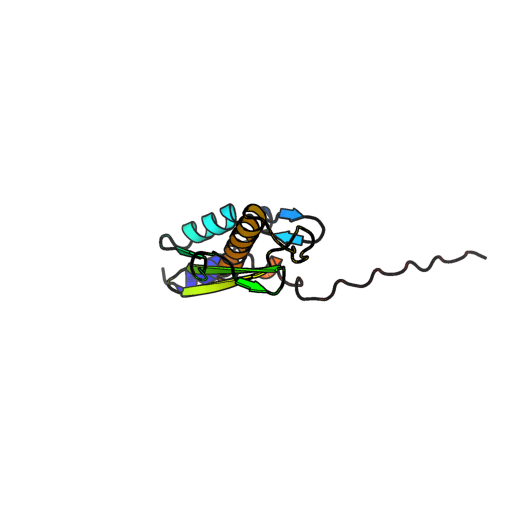6 N N . LEU A 1 106 ? -0.843 -0.750 -1.021 1.00 98.38 106 LEU A N 1
ATOM 837 C CA . LEU A 1 106 ? -1.456 -1.111 0.259 1.00 98.38 106 LEU A CA 1
ATOM 838 C C . LEU A 1 106 ? -1.486 0.079 1.226 1.00 98.38 106 LEU A C 1
ATOM 840 O O . LEU A 1 106 ? -2.551 0.422 1.732 1.00 98.38 106 LEU A O 1
ATOM 844 N N . ALA A 1 107 ? -0.348 0.747 1.445 1.00 96.56 107 ALA A N 1
ATOM 845 C CA . ALA A 1 107 ? -0.283 1.912 2.331 1.00 96.56 107 ALA A CA 1
ATOM 846 C C . ALA A 1 107 ? -1.239 3.032 1.877 1.00 96.56 107 ALA A C 1
ATOM 848 O O . ALA A 1 107 ? -1.997 3.569 2.685 1.00 96.56 107 ALA A O 1
ATOM 849 N N . LYS A 1 108 ? -1.266 3.334 0.570 1.00 95.25 108 LYS A N 1
ATOM 850 C CA . LYS A 1 108 ? -2.189 4.328 0.005 1.00 95.25 108 LYS A CA 1
ATOM 851 C C . LYS A 1 108 ? -3.654 3.884 0.090 1.00 95.25 108 LYS A C 1
ATOM 853 O O . LYS A 1 108 ? -4.509 4.709 0.389 1.00 95.25 108 LYS A O 1
ATOM 858 N N . ALA A 1 109 ? -3.961 2.602 -0.106 1.00 97.38 109 ALA A N 1
ATOM 859 C CA . ALA A 1 109 ? -5.315 2.070 0.050 1.00 97.38 109 ALA A CA 1
ATOM 860 C C . ALA A 1 109 ? -5.817 2.177 1.500 1.00 97.38 109 ALA A C 1
ATOM 862 O O . ALA A 1 109 ? -6.976 2.523 1.715 1.00 97.38 109 ALA A O 1
ATOM 863 N N . VAL A 1 110 ? -4.947 1.971 2.497 1.00 97.38 110 VAL A N 1
ATOM 864 C CA . VAL A 1 110 ? -5.266 2.267 3.906 1.00 97.38 110 VAL A CA 1
ATOM 865 C C . VAL A 1 110 ? -5.509 3.767 4.102 1.00 97.38 110 VAL A C 1
ATOM 867 O O . VAL A 1 110 ? -6.460 4.153 4.778 1.00 97.38 110 VAL A O 1
ATOM 870 N N . ALA A 1 111 ? -4.710 4.632 3.476 1.00 95.31 111 ALA A N 1
ATOM 871 C CA . ALA A 1 111 ? -4.902 6.076 3.583 1.00 95.31 111 ALA A CA 1
ATOM 872 C C . ALA A 1 111 ? -6.235 6.570 2.997 1.00 95.31 111 ALA A C 1
ATOM 874 O O . ALA A 1 111 ? -6.815 7.515 3.528 1.00 95.31 111 ALA A O 1
ATOM 875 N N . LEU A 1 112 ? -6.783 5.896 1.976 1.00 95.06 112 LEU A N 1
ATOM 876 C CA . LEU A 1 112 ? -8.130 6.180 1.454 1.00 95.06 112 LEU A CA 1
ATOM 877 C C . LEU A 1 112 ? -9.236 5.977 2.506 1.00 95.06 112 LEU A C 1
ATOM 879 O O . LEU A 1 112 ? -10.306 6.573 2.389 1.00 95.06 112 LEU A O 1
ATOM 883 N N . HIS A 1 113 ? -8.985 5.177 3.548 1.00 95.25 113 HIS A N 1
ATOM 884 C CA . HIS A 1 113 ? -9.882 5.030 4.702 1.00 95.25 113 HIS A CA 1
ATOM 885 C C . HIS A 1 113 ? -9.735 6.137 5.752 1.00 95.25 113 HIS A C 1
ATOM 887 O O . HIS A 1 113 ? -10.512 6.175 6.706 1.00 95.25 113 HIS A O 1
ATOM 893 N N . GLY A 1 114 ? -8.775 7.043 5.561 1.00 92.94 114 GLY A N 1
ATOM 894 C CA . GLY A 1 114 ? -8.579 8.251 6.355 1.00 92.94 114 GLY A CA 1
ATOM 895 C C . GLY A 1 114 ? -7.195 8.386 6.982 1.00 92.94 114 GLY A C 1
ATOM 896 O O . GLY A 1 114 ? -6.810 9.494 7.345 1.00 92.94 114 GLY A O 1
ATOM 897 N N . LEU A 1 115 ? -6.423 7.300 7.081 1.00 95.06 115 LEU A N 1
ATOM 898 C CA . LEU A 1 115 ? -5.135 7.318 7.773 1.00 95.06 115 LEU A CA 1
ATOM 899 C C . LEU A 1 115 ? -4.104 8.170 7.021 1.00 95.06 115 LEU A C 1
ATOM 901 O O . LEU A 1 115 ? -3.571 7.753 5.997 1.00 95.06 115 LEU A O 1
ATOM 905 N N . GLY A 1 116 ? -3.782 9.348 7.554 1.00 90.56 116 GLY A N 1
ATOM 906 C CA . GLY A 1 116 ? -2.687 10.165 7.032 1.00 90.56 116 GLY A CA 1
ATOM 907 C C . GLY A 1 116 ? -2.885 10.655 5.595 1.00 90.56 116 GLY A C 1
ATOM 908 O O . GLY A 1 116 ? -1.903 10.989 4.945 1.00 90.56 116 GLY A O 1
ATOM 909 N N . LEU A 1 117 ? -4.122 10.727 5.083 1.00 89.25 117 LEU A N 1
ATOM 910 C CA . LEU A 1 117 ? -4.403 11.120 3.692 1.00 89.25 117 LEU A CA 1
ATOM 911 C C . LEU A 1 117 ? -3.778 12.478 3.314 1.00 89.25 117 LEU A C 1
ATOM 913 O O . LEU A 1 117 ? -3.354 12.681 2.179 1.00 89.25 117 LEU A O 1
ATOM 917 N N . TYR A 1 118 ? -3.663 13.384 4.288 1.00 86.69 118 TYR A N 1
ATOM 918 C CA . TYR A 1 118 ? -3.078 14.714 4.123 1.00 86.69 118 TYR A CA 1
ATOM 919 C C . TYR A 1 118 ? -1.606 14.708 3.688 1.00 86.69 118 TYR A C 1
ATOM 921 O O . TYR A 1 118 ? -1.156 15.694 3.117 1.00 86.69 118 TYR A O 1
ATOM 929 N N . ILE A 1 119 ? -0.849 13.630 3.924 1.00 86.12 119 ILE A N 1
ATOM 930 C CA . ILE A 1 119 ? 0.569 13.570 3.526 1.00 86.12 119 ILE A CA 1
ATOM 931 C C . ILE A 1 119 ? 0.743 13.434 2.011 1.00 86.12 119 ILE A C 1
ATOM 933 O O . ILE A 1 119 ? 1.813 13.738 1.496 1.00 86.12 119 ILE A O 1
ATOM 937 N N . TYR A 1 120 ? -0.299 12.966 1.317 1.00 83.50 120 TYR A N 1
ATOM 938 C CA . TYR A 1 120 ? -0.329 12.834 -0.138 1.00 83.50 120 TYR A CA 1
ATOM 939 C C . TYR A 1 120 ? -0.895 14.087 -0.817 1.00 83.50 120 TYR A C 1
ATOM 941 O O . TYR A 1 120 ? -0.894 14.183 -2.043 1.00 83.50 120 TYR A O 1
ATOM 949 N N . ALA A 1 121 ? -1.392 15.058 -0.041 1.00 81.38 121 ALA A N 1
ATOM 950 C CA . ALA A 1 121 ? -1.894 16.306 -0.590 1.00 81.38 121 ALA A CA 1
ATOM 951 C C . ALA A 1 121 ? -0.759 17.061 -1.296 1.00 81.38 121 ALA A C 1
ATOM 953 O O . ALA A 1 121 ? 0.294 17.314 -0.712 1.00 81.38 121 ALA A O 1
ATOM 954 N N . GLY A 1 122 ? -0.990 17.434 -2.554 1.00 74.00 122 GLY A N 1
ATOM 955 C CA . GLY A 1 122 ? -0.012 18.151 -3.368 1.00 74.00 122 GLY A CA 1
ATOM 956 C C . GLY A 1 122 ? 0.903 17.268 -4.218 1.00 74.00 122 GLY A C 1
ATOM 957 O O . GLY A 1 122 ? 1.606 17.827 -5.051 1.00 74.00 122 GLY A O 1
ATOM 958 N N . GLU A 1 123 ? 0.860 15.930 -4.100 1.00 75.44 123 GLU A N 1
ATOM 959 C CA . GLU A 1 123 ? 1.567 15.037 -5.045 1.00 75.44 123 GLU A CA 1
ATOM 960 C C . GLU A 1 123 ? 1.081 15.218 -6.497 1.00 75.44 123 GLU A C 1
ATOM 962 O O . GLU A 1 123 ? 1.842 14.989 -7.434 1.00 75.44 123 GLU A O 1
ATOM 967 N N . ASP A 1 124 ? -0.169 15.652 -6.681 1.00 69.25 124 ASP A N 1
ATOM 968 C CA . ASP A 1 124 ? -0.791 15.879 -7.991 1.00 69.25 124 ASP A CA 1
ATOM 969 C C . ASP A 1 124 ? -0.542 17.293 -8.553 1.00 69.25 124 ASP A C 1
ATOM 971 O O . ASP A 1 124 ? -0.966 17.606 -9.668 1.00 69.25 124 ASP A O 1
ATOM 975 N N . LEU A 1 125 ? 0.099 18.177 -7.780 1.00 69.69 125 LEU A N 1
ATOM 976 C CA . LEU A 1 125 ? 0.409 19.536 -8.217 1.00 69.69 125 LEU A CA 1
ATOM 977 C C . LEU A 1 125 ? 1.750 19.556 -8.967 1.00 69.69 125 LEU A C 1
ATOM 979 O O . LEU A 1 125 ? 2.672 18.832 -8.588 1.00 69.69 125 LEU A O 1
ATOM 983 N N . PRO A 1 126 ? 1.896 20.385 -10.020 1.00 67.75 126 PRO A N 1
ATOM 984 C CA . PRO A 1 126 ? 3.182 20.555 -10.686 1.00 67.75 126 PRO A CA 1
ATOM 985 C C . PRO A 1 126 ? 4.242 21.029 -9.685 1.00 67.75 126 PRO A C 1
ATOM 987 O O . PRO A 1 126 ? 3.960 21.880 -8.836 1.00 67.75 126 PRO A O 1
ATOM 990 N N . GLU A 1 127 ? 5.463 20.489 -9.789 1.00 66.06 127 GLU A N 1
ATOM 991 C CA . GLU A 1 127 ? 6.575 20.975 -8.972 1.00 66.06 127 GLU A CA 1
ATOM 992 C C . GLU A 1 127 ? 6.783 22.475 -9.250 1.00 66.06 127 GLU A C 1
ATOM 994 O O . GLU A 1 127 ? 6.780 22.883 -10.417 1.00 66.06 127 GLU A O 1
ATOM 999 N N . PRO A 1 128 ? 6.936 23.316 -8.212 1.00 65.50 128 PRO A N 1
ATOM 1000 C CA . PRO A 1 128 ? 7.188 24.735 -8.412 1.00 65.50 128 PRO A CA 1
ATOM 1001 C C . PRO A 1 128 ? 8.488 24.914 -9.198 1.00 65.50 128 PRO A C 1
ATOM 1003 O O . PRO A 1 128 ? 9.507 24.303 -8.866 1.00 65.50 128 PRO A O 1
ATOM 1006 N N . GLU A 1 129 ? 8.460 25.751 -10.240 1.00 63.84 129 GLU A N 1
ATOM 1007 C CA . GLU A 1 129 ? 9.666 26.026 -11.018 1.00 63.84 129 GLU A CA 1
ATOM 1008 C C . GLU A 1 129 ? 10.769 26.606 -10.118 1.00 63.84 129 GLU A C 1
ATOM 1010 O O . GLU A 1 129 ? 10.486 27.423 -9.231 1.00 63.84 129 GLU A O 1
ATOM 1015 N N . PRO A 1 130 ? 12.037 26.202 -10.316 1.00 61.44 130 PRO A N 1
ATOM 1016 C CA . PRO A 1 130 ? 13.138 26.733 -9.533 1.00 61.44 130 PRO A CA 1
ATOM 1017 C C . PRO A 1 130 ? 13.232 28.249 -9.730 1.00 61.44 130 PRO A C 1
ATOM 1019 O O . PRO A 1 130 ? 13.460 28.737 -10.837 1.00 61.44 130 PRO A O 1
ATOM 1022 N N . VAL A 1 131 ? 13.081 28.998 -8.635 1.00 63.72 131 VAL A N 1
ATOM 1023 C CA . VAL A 1 131 ? 13.242 30.455 -8.625 1.00 63.72 131 VAL A CA 1
ATOM 1024 C C . VAL A 1 131 ? 14.676 30.780 -9.040 1.00 63.72 131 VAL A C 1
ATOM 1026 O O . VAL A 1 131 ? 15.624 30.512 -8.298 1.00 63.72 131 VAL A O 1
ATOM 1029 N N . GLN A 1 132 ? 14.852 31.348 -10.234 1.00 56.56 132 GLN A N 1
ATOM 1030 C CA . GLN A 1 132 ? 16.150 31.848 -10.673 1.00 56.56 132 GLN A CA 1
ATOM 1031 C C . GLN A 1 132 ? 16.551 33.016 -9.768 1.00 56.56 132 GLN A C 1
ATOM 1033 O O . GLN A 1 132 ? 15.924 34.075 -9.775 1.00 56.56 132 GLN A O 1
ATOM 1038 N N . SER A 1 133 ? 17.601 32.827 -8.969 1.00 55.81 133 SER A N 1
ATOM 1039 C CA . SER A 1 133 ? 18.204 33.914 -8.205 1.00 55.81 133 SER A CA 1
ATOM 1040 C C . SER A 1 133 ? 18.744 34.959 -9.183 1.00 55.81 133 SER A C 1
ATOM 1042 O O . SER A 1 133 ? 19.730 34.696 -9.878 1.00 55.81 133 SER A O 1
ATOM 1044 N N . ILE A 1 134 ? 18.117 36.133 -9.238 1.00 56.41 134 ILE A N 1
ATOM 1045 C CA . ILE A 1 134 ? 18.666 37.289 -9.948 1.00 56.41 134 ILE A CA 1
ATOM 1046 C C . ILE A 1 134 ? 19.961 37.662 -9.221 1.00 56.41 134 ILE A C 1
ATOM 1048 O O . ILE A 1 134 ? 19.932 38.144 -8.089 1.00 56.41 134 ILE A O 1
ATOM 1052 N N . ARG A 1 135 ? 21.111 37.389 -9.845 1.00 57.62 135 ARG A N 1
ATOM 1053 C CA . ARG A 1 135 ? 22.389 37.937 -9.388 1.00 57.62 135 ARG A CA 1
ATOM 1054 C C . ARG A 1 135 ? 22.329 39.437 -9.653 1.00 57.62 135 ARG A C 1
ATOM 1056 O O . ARG A 1 135 ? 22.307 39.849 -10.805 1.00 57.62 135 ARG A O 1
ATOM 1063 N N . GLN A 1 136 ? 22.241 40.232 -8.592 1.00 51.50 136 GLN A N 1
ATOM 1064 C CA . GLN A 1 136 ? 22.493 41.664 -8.684 1.00 51.50 136 GLN A CA 1
ATOM 1065 C C . GLN A 1 136 ? 23.976 41.827 -9.021 1.00 51.50 136 GLN A C 1
ATOM 1067 O O . GLN A 1 136 ? 24.835 41.603 -8.168 1.00 51.50 136 GLN A O 1
ATOM 1072 N N . GLU A 1 137 ? 24.274 42.128 -10.282 1.00 50.09 137 GLU A N 1
ATOM 1073 C CA . GLU A 1 137 ? 25.578 42.660 -10.666 1.00 50.09 137 GLU A CA 1
ATOM 1074 C C . GLU A 1 137 ? 25.710 44.023 -9.979 1.00 50.09 137 GLU A C 1
ATOM 1076 O O . GLU A 1 137 ? 24.912 44.929 -10.211 1.00 50.09 137 GLU A O 1
ATOM 1081 N N . GLN A 1 138 ? 26.639 44.110 -9.028 1.00 47.56 138 GLN A N 1
ATOM 1082 C CA . GLN A 1 138 ? 27.026 45.368 -8.401 1.00 47.56 138 GLN A CA 1
ATOM 1083 C C . GLN A 1 138 ? 27.891 46.128 -9.411 1.00 47.56 138 GLN A C 1
ATOM 1085 O O . GLN A 1 138 ? 28.932 45.611 -9.822 1.00 47.56 138 GLN A O 1
ATOM 1090 N N . GLU A 1 139 ? 27.414 47.303 -9.826 1.00 47.25 139 GLU A N 1
ATOM 1091 C CA . GLU A 1 139 ? 28.193 48.331 -10.534 1.00 47.25 139 GLU A CA 1
ATOM 1092 C C . GLU A 1 139 ? 29.237 48.982 -9.615 1.00 47.25 139 GLU A C 1
ATOM 1094 O O . GLU A 1 139 ? 28.945 49.161 -8.407 1.00 47.25 139 GLU A O 1
#

Sequence (139 aa):
MNSTNKHLDLLTKNVNEHIEKKGNLSYLSWSWAWSEALKADENATFEVKMFGDLPYCSIGQTCMVWVTVTLFGKPLMCQLPVMDNRNKAIPNPDAFDVNKAIMRCLAKAVALHGLGLYIYAGEDLPEPEPVQSIRQEQE

pLDDT: mean 88.35, std 13.74, range [47.25, 98.81]

Secondary structure (DSSP, 8-state):
--HHHHHHHHHH---GGGEEEETTEEEE-HHHHHHHHHHH-TT-EEEEPPBTTBSSEEETTEEEEEEEEEETTEEEEEEEE-B-TTSPBPSS--HHHHHHHHHHHHHHHHHTTTTTGGGGTTTTSPPPPP---------

Foldseek 3Di:
DDLVVLLVCQQPDDCPVQWDDDPPATFGQLVVLVVVLCVSPVPKDKDKDDDVPHSWDDDPQWTKTKMWIAGPNDTFMFMATLADSVSHTDGNDDPVSVVVRHSRRSRVNSCVSNHPVVSCPCVPPPDPPPDPPDPPPDD